Protein AF-U2KFL0-F1 (afdb_monomer_lite)

pLDDT: mean 88.27, std 11.88, range [37.47, 97.31]

Organism: NCBI:txid411473

Foldseek 3Di:
DPLVLVVDDPVVLVVLVVQVVVLQLAEAEEADPCLPSSLVNNQVSQCVVPDDPDPPAAQEEEDALVVLVVLVVVVVVDPDRPPVNVVVVVCLQGHLAYEYTNQQVDADDPVSLVVVVVSNVSSSVVSGGYYYRYHPLVNRHYDYDSSVVSSVVNVVRYDDD

Sequence (161 aa):
MQNSVYNTSRKILDRVCEILDHAENKLCTVETNDTIASSNLLTYCAICKHWKGNRLHCNVYHLNFSSYLDNIQKSWSAKDTPEDLEYAQIWSSTAKVLIISNIDYVQFKDFQAQTLLNLIHNRQASNLTTIIVSPKVNSLIGSGLFFNKLQSVLRGAVMSA

Secondary structure (DSSP, 8-state):
---GGGG--HHHHHHHHHHHHHTTTSEEEEE-S-HHHHHHHHHHHHHHHH----SS---EEEEEHHHHHHHHHHHTTSSS--HHHHHHHHHHHH-SEEEEE-GGG--B-HHHHHHHHHHHHHHHHTT-EEEEEES-GGG--B-SHHHHHHHHHHHHTB---

Structure (mmCIF, N/CA/C/O backbone):
data_AF-U2KFL0-F1
#
_entry.id   AF-U2KFL0-F1
#
loop_
_atom_site.group_PDB
_atom_site.id
_atom_site.type_symbol
_atom_site.label_atom_id
_atom_site.label_alt_id
_atom_site.label_comp_id
_atom_site.label_asym_id
_atom_site.label_entity_id
_atom_site.label_seq_id
_atom_site.pdbx_PDB_ins_code
_atom_site.Cartn_x
_atom_site.Cartn_y
_atom_site.Cartn_z
_atom_site.occupancy
_atom_site.B_iso_or_equiv
_atom_site.auth_seq_id
_atom_site.auth_comp_id
_atom_site.auth_asym_id
_atom_site.auth_atom_id
_atom_site.pdbx_PDB_model_num
ATOM 1 N N . MET A 1 1 ? 25.567 10.613 5.825 1.00 41.88 1 MET A N 1
ATOM 2 C CA . MET A 1 1 ? 24.387 9.816 5.421 1.00 41.88 1 MET A CA 1
ATOM 3 C C . MET A 1 1 ? 24.533 9.458 3.948 1.00 41.88 1 MET A C 1
ATOM 5 O O . MET A 1 1 ? 24.391 10.339 3.113 1.00 41.88 1 MET A O 1
ATOM 9 N N . GLN A 1 2 ? 24.902 8.216 3.620 1.00 47.88 2 GLN A N 1
ATOM 10 C CA . GLN A 1 2 ? 24.864 7.723 2.237 1.00 47.88 2 GLN A CA 1
ATOM 11 C C . GLN A 1 2 ? 23.430 7.281 1.943 1.00 47.88 2 GLN A C 1
ATOM 13 O O . GLN A 1 2 ? 22.906 6.398 2.615 1.00 47.88 2 GLN A O 1
ATOM 18 N N . ASN A 1 3 ? 22.773 7.941 0.995 1.00 52.25 3 ASN A N 1
ATOM 19 C CA . ASN A 1 3 ? 21.398 7.632 0.631 1.00 52.25 3 ASN A CA 1
ATOM 20 C C . ASN A 1 3 ? 21.390 6.359 -0.239 1.00 52.25 3 ASN A C 1
ATOM 22 O O . ASN A 1 3 ? 21.940 6.356 -1.341 1.00 52.25 3 ASN A O 1
ATOM 26 N N . SER A 1 4 ? 20.821 5.268 0.287 1.00 60.09 4 SER A N 1
ATOM 27 C CA . SER A 1 4 ? 20.868 3.915 -0.298 1.00 60.09 4 SER A CA 1
ATOM 28 C C . SER A 1 4 ? 20.269 3.836 -1.705 1.00 60.09 4 SER A C 1
ATOM 30 O O . SER A 1 4 ? 20.695 3.010 -2.513 1.00 60.09 4 SER A O 1
ATOM 32 N N . VAL A 1 5 ? 19.352 4.747 -2.034 1.00 60.19 5 VAL A N 1
ATOM 33 C CA . VAL A 1 5 ? 18.708 4.835 -3.351 1.00 60.19 5 VAL A CA 1
ATOM 34 C C . VAL A 1 5 ? 19.728 5.111 -4.465 1.00 60.19 5 VAL A C 1
ATOM 36 O O . VAL A 1 5 ? 19.648 4.501 -5.526 1.00 60.19 5 VAL A O 1
ATOM 39 N N . TYR A 1 6 ? 20.747 5.944 -4.219 1.00 58.31 6 TYR A N 1
ATOM 40 C CA . TYR A 1 6 ? 21.733 6.329 -5.243 1.00 58.31 6 TYR A CA 1
ATOM 41 C C . TYR A 1 6 ? 22.855 5.302 -5.463 1.00 58.31 6 TYR A C 1
ATOM 43 O O . TYR A 1 6 ? 23.555 5.376 -6.467 1.00 58.31 6 TYR A O 1
ATOM 51 N N . ASN A 1 7 ? 23.002 4.325 -4.562 1.00 67.19 7 ASN A N 1
ATOM 52 C CA . ASN A 1 7 ? 24.007 3.256 -4.654 1.00 67.19 7 ASN A CA 1
ATOM 53 C C . ASN A 1 7 ? 23.384 1.899 -5.029 1.00 67.19 7 ASN A C 1
ATOM 55 O O . ASN A 1 7 ? 23.988 0.845 -4.827 1.00 67.19 7 ASN A O 1
ATOM 59 N N . THR A 1 8 ? 22.151 1.907 -5.537 1.00 73.44 8 THR A N 1
ATOM 60 C CA . THR A 1 8 ? 21.400 0.688 -5.836 1.00 73.44 8 THR A CA 1
ATOM 61 C C . THR A 1 8 ? 21.893 0.034 -7.129 1.00 73.44 8 THR A C 1
ATOM 63 O O . THR A 1 8 ? 22.112 0.694 -8.143 1.00 73.44 8 THR A O 1
ATOM 66 N N . SER A 1 9 ? 22.056 -1.293 -7.113 1.00 79.56 9 SER A N 1
ATOM 67 C CA . SER A 1 9 ? 22.473 -2.042 -8.304 1.00 79.56 9 SER A CA 1
ATOM 68 C C . SER A 1 9 ? 21.412 -1.991 -9.411 1.00 79.56 9 SER A C 1
ATOM 70 O O . SER A 1 9 ? 20.212 -2.045 -9.139 1.00 79.56 9 SER A O 1
ATOM 72 N N . ARG A 1 10 ? 21.853 -1.976 -10.674 1.00 81.25 10 ARG A N 1
ATOM 73 C CA . ARG A 1 10 ? 20.961 -1.963 -11.848 1.00 81.25 10 ARG A CA 1
ATOM 74 C C . ARG A 1 10 ? 19.924 -3.089 -11.825 1.00 81.25 10 ARG A C 1
ATOM 76 O O . ARG A 1 10 ? 18.761 -2.855 -12.104 1.00 81.25 10 ARG A O 1
ATOM 83 N N . LYS A 1 11 ? 20.325 -4.273 -11.358 1.00 82.56 11 LYS A N 1
ATOM 84 C CA . LYS A 1 11 ? 19.454 -5.449 -11.228 1.00 82.56 11 LYS A CA 1
ATOM 85 C C . LYS A 1 11 ? 18.260 -5.219 -10.289 1.00 82.56 11 LYS A C 1
ATOM 87 O O . LYS A 1 11 ? 17.188 -5.766 -10.509 1.00 82.56 11 LYS A O 1
ATOM 92 N N . ILE A 1 12 ? 18.449 -4.425 -9.232 1.00 82.12 12 ILE A N 1
ATOM 93 C CA . ILE A 1 12 ? 17.374 -4.066 -8.296 1.00 82.12 12 ILE A CA 1
ATOM 94 C C . ILE A 1 12 ? 16.462 -3.010 -8.930 1.00 82.12 12 ILE A C 1
ATOM 96 O O . ILE A 1 12 ? 15.248 -3.106 -8.785 1.00 82.12 12 ILE A O 1
ATOM 100 N N . LEU A 1 13 ? 17.027 -2.040 -9.658 1.00 84.75 13 LEU A N 1
ATOM 101 C CA . LEU A 1 13 ? 16.241 -1.037 -10.383 1.00 84.75 13 LEU A CA 1
ATOM 102 C C . LEU A 1 13 ? 15.344 -1.680 -11.445 1.00 84.75 13 LEU A C 1
ATOM 104 O O . LEU A 1 13 ? 14.157 -1.375 -11.486 1.00 84.75 13 LEU A O 1
ATOM 108 N N . ASP A 1 14 ? 15.887 -2.602 -12.242 1.00 85.81 14 ASP A N 1
ATOM 109 C CA . ASP A 1 14 ? 15.131 -3.322 -13.270 1.00 85.81 14 ASP A CA 1
ATOM 110 C C . ASP A 1 14 ? 13.951 -4.082 -12.638 1.00 85.81 14 ASP A C 1
ATOM 112 O O . ASP A 1 14 ? 12.809 -3.924 -13.064 1.00 85.81 14 ASP A O 1
ATOM 116 N N . ARG A 1 15 ? 14.194 -4.785 -11.523 1.00 87.19 15 ARG A N 1
ATOM 117 C CA . ARG A 1 15 ? 13.143 -5.473 -10.758 1.00 87.19 15 ARG A CA 1
ATOM 118 C C . ARG A 1 15 ? 12.074 -4.519 -10.213 1.00 87.19 15 ARG A C 1
ATOM 120 O O . ARG A 1 15 ? 10.895 -4.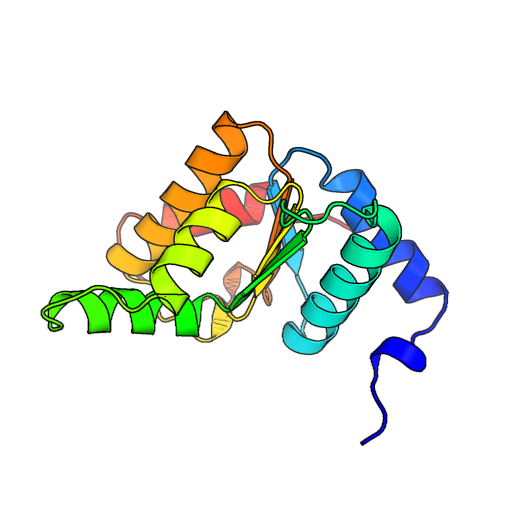854 -10.189 1.00 87.19 15 ARG A O 1
ATOM 127 N N . VAL A 1 16 ? 12.463 -3.340 -9.734 1.00 89.50 16 VAL A N 1
ATOM 128 C CA . VAL A 1 16 ? 11.508 -2.332 -9.244 1.00 89.50 16 VAL A CA 1
ATOM 129 C C . VAL A 1 16 ? 10.654 -1.788 -10.388 1.00 89.50 16 VAL A C 1
ATOM 131 O O . VAL A 1 16 ? 9.449 -1.616 -10.216 1.00 89.50 16 VAL A O 1
ATOM 134 N N . CYS A 1 17 ? 11.240 -1.566 -11.563 1.00 88.38 17 CYS A N 1
ATOM 135 C CA . CYS A 1 17 ? 10.489 -1.193 -12.757 1.00 88.38 17 CYS A CA 1
ATOM 136 C C . CYS A 1 17 ? 9.488 -2.286 -13.155 1.00 88.38 17 CYS A C 1
ATOM 138 O O . CYS A 1 17 ? 8.320 -1.966 -13.361 1.00 88.38 17 CYS A O 1
ATOM 140 N N . GLU A 1 18 ? 9.899 -3.559 -13.150 1.00 90.88 18 GLU A N 1
ATOM 141 C CA . GLU A 1 18 ? 9.008 -4.703 -13.393 1.00 90.88 18 GLU A CA 1
ATOM 142 C C . GLU A 1 18 ? 7.837 -4.744 -12.403 1.00 90.88 18 GLU A C 1
ATOM 144 O O . GLU A 1 18 ? 6.697 -4.949 -12.814 1.00 90.88 18 GLU A O 1
ATOM 149 N N . ILE A 1 19 ? 8.084 -4.485 -11.111 1.00 91.75 19 ILE A N 1
ATOM 150 C CA . ILE A 1 19 ? 7.020 -4.369 -10.099 1.00 91.75 19 ILE A CA 1
ATOM 151 C C . ILE A 1 19 ? 6.038 -3.257 -10.474 1.00 91.75 19 ILE A C 1
ATOM 153 O O . ILE A 1 19 ? 4.826 -3.455 -10.390 1.00 91.75 19 ILE A O 1
ATOM 157 N N . LEU A 1 20 ? 6.542 -2.085 -10.867 1.00 91.62 20 LEU A N 1
ATOM 158 C CA . LEU A 1 20 ? 5.708 -0.934 -11.217 1.00 91.62 20 LEU A CA 1
ATOM 159 C C . LEU A 1 20 ? 4.873 -1.184 -12.476 1.00 91.62 20 LEU A C 1
ATOM 161 O O . LEU A 1 20 ? 3.717 -0.772 -12.517 1.00 91.62 20 LEU A O 1
ATOM 165 N N . ASP A 1 21 ? 5.442 -1.843 -13.488 1.00 91.31 21 ASP A N 1
ATOM 166 C CA . ASP A 1 21 ? 4.716 -2.287 -14.684 1.00 91.31 21 ASP A CA 1
ATOM 167 C C . ASP A 1 21 ? 3.660 -3.337 -14.336 1.00 91.31 21 ASP A C 1
ATOM 169 O O . ASP A 1 21 ? 2.500 -3.220 -14.726 1.00 91.31 21 ASP A O 1
ATOM 173 N N . HIS A 1 22 ? 4.028 -4.337 -13.534 1.00 91.31 22 HIS A N 1
ATOM 174 C CA . HIS A 1 22 ? 3.101 -5.377 -13.116 1.00 91.31 22 HIS A CA 1
ATOM 175 C C . HIS A 1 22 ? 1.932 -4.803 -12.312 1.00 91.31 22 HIS A C 1
ATOM 177 O O . HIS A 1 22 ? 0.799 -5.242 -12.494 1.00 91.31 22 HIS A O 1
ATOM 183 N N . ALA A 1 23 ? 2.188 -3.845 -11.421 1.00 92.75 23 ALA A N 1
ATOM 184 C CA . ALA A 1 23 ? 1.193 -3.263 -10.529 1.00 92.75 23 ALA A CA 1
ATOM 185 C C . ALA A 1 23 ? 0.237 -2.268 -11.210 1.00 92.75 23 ALA A C 1
ATOM 187 O O . ALA A 1 23 ? -0.673 -1.777 -10.542 1.00 92.75 23 ALA A O 1
ATOM 188 N N . GLU A 1 24 ? 0.413 -1.948 -12.497 1.00 92.81 24 GLU A N 1
ATOM 189 C CA . GLU A 1 24 ? -0.383 -0.913 -13.158 1.00 92.81 24 GLU A CA 1
ATOM 190 C C . GLU A 1 24 ? -1.899 -1.162 -13.021 1.00 92.81 24 GLU A C 1
ATOM 192 O O . GLU A 1 24 ? -2.420 -2.218 -13.380 1.00 92.81 24 GLU A O 1
ATOM 197 N N . ASN A 1 25 ? -2.597 -0.164 -12.466 1.00 93.12 25 ASN A N 1
ATOM 198 C CA . ASN A 1 25 ? -4.039 -0.120 -12.215 1.00 93.12 25 ASN A CA 1
ATOM 199 C C . ASN A 1 25 ? -4.593 -1.251 -11.328 1.00 93.12 25 ASN A C 1
ATOM 201 O O . ASN A 1 25 ? -5.799 -1.490 -11.307 1.00 93.12 25 ASN A O 1
ATOM 205 N N . LYS A 1 26 ? -3.741 -1.949 -10.570 1.00 95.06 26 LYS A N 1
ATOM 206 C CA . LYS A 1 26 ? -4.168 -3.048 -9.696 1.00 95.06 26 LYS A CA 1
ATOM 207 C C . LYS A 1 26 ? -3.479 -3.018 -8.333 1.00 95.06 26 LYS A C 1
ATOM 209 O O . LYS A 1 26 ? -2.620 -2.181 -8.053 1.00 95.06 26 LYS A O 1
ATOM 214 N N . LEU A 1 27 ? -3.900 -3.934 -7.463 1.00 96.31 27 LEU A N 1
ATOM 215 C CA . LEU A 1 27 ? -3.240 -4.191 -6.187 1.00 96.31 27 LEU A CA 1
ATOM 216 C C . LEU A 1 27 ? -2.029 -5.104 -6.410 1.00 96.31 27 LEU A C 1
ATOM 218 O O . LEU A 1 27 ? -2.149 -6.137 -7.066 1.00 96.31 27 LEU A O 1
ATOM 222 N N . CYS A 1 28 ? -0.895 -4.749 -5.817 1.00 96.31 28 CYS A N 1
ATOM 223 C CA . CYS A 1 28 ? 0.314 -5.560 -5.782 1.00 96.31 28 CYS A CA 1
ATOM 224 C C . CYS A 1 28 ? 0.902 -5.542 -4.366 1.00 96.31 28 CYS A C 1
ATOM 226 O O . CYS A 1 28 ? 0.986 -4.484 -3.744 1.00 96.31 28 CYS A O 1
ATOM 228 N N . THR A 1 29 ? 1.315 -6.698 -3.857 1.00 96.19 29 THR A N 1
ATOM 229 C CA . THR A 1 29 ? 2.007 -6.829 -2.571 1.00 96.19 29 THR A CA 1
ATOM 230 C C . THR A 1 29 ? 3.449 -7.257 -2.819 1.00 96.19 29 THR A C 1
ATOM 232 O O . THR A 1 29 ? 3.708 -8.277 -3.459 1.00 96.19 29 THR A O 1
ATOM 235 N N . VAL A 1 30 ? 4.389 -6.467 -2.309 1.00 94.44 30 VAL A N 1
ATOM 236 C CA . VAL A 1 30 ? 5.830 -6.693 -2.406 1.00 94.44 30 VAL A CA 1
ATOM 237 C C . VAL A 1 30 ? 6.328 -7.141 -1.040 1.00 94.44 30 VAL A C 1
ATOM 239 O O . VAL A 1 30 ? 6.374 -6.348 -0.098 1.00 94.44 30 VAL A O 1
ATOM 242 N N . GLU A 1 31 ? 6.704 -8.415 -0.945 1.00 93.94 31 GLU A N 1
ATOM 243 C CA . GLU A 1 31 ? 7.314 -8.974 0.260 1.00 93.94 31 GLU A CA 1
ATOM 244 C C . GLU A 1 31 ? 8.828 -8.718 0.268 1.00 93.94 31 GLU A C 1
ATOM 246 O O . GLU A 1 31 ? 9.544 -9.052 -0.679 1.00 93.94 31 GLU A O 1
ATOM 251 N N . THR A 1 32 ? 9.334 -8.127 1.346 1.00 91.00 32 THR A N 1
ATOM 252 C CA . THR A 1 32 ? 10.750 -7.779 1.512 1.00 91.00 32 THR A CA 1
ATOM 253 C C . THR A 1 32 ? 11.127 -7.730 2.989 1.00 91.00 32 THR A C 1
ATOM 255 O O . THR A 1 32 ? 10.308 -7.393 3.837 1.00 91.00 32 THR A O 1
ATOM 258 N N . ASN A 1 33 ? 12.380 -8.050 3.313 1.00 87.38 33 ASN A N 1
ATOM 259 C CA . ASN A 1 33 ? 12.865 -7.951 4.693 1.00 87.38 33 ASN A CA 1
ATOM 260 C C . ASN A 1 33 ? 13.105 -6.494 5.113 1.00 87.38 33 ASN A C 1
ATOM 262 O O . ASN A 1 33 ? 12.928 -6.161 6.279 1.00 87.38 33 ASN A O 1
ATOM 266 N N . ASP A 1 34 ? 13.507 -5.638 4.168 1.00 89.38 34 ASP A N 1
ATOM 267 C CA . ASP A 1 34 ? 13.728 -4.209 4.400 1.00 89.38 34 ASP A CA 1
ATOM 268 C C . ASP A 1 34 ? 12.619 -3.410 3.710 1.00 89.38 34 ASP A C 1
ATOM 270 O O . ASP A 1 34 ? 12.730 -2.995 2.547 1.00 89.38 34 ASP A O 1
ATOM 274 N N . THR A 1 35 ? 11.500 -3.261 4.421 1.00 90.12 35 THR A N 1
ATOM 275 C CA . THR A 1 35 ? 10.296 -2.585 3.924 1.00 90.12 35 THR A CA 1
ATOM 276 C C . THR A 1 35 ? 10.543 -1.110 3.647 1.00 90.12 35 THR A C 1
ATOM 278 O O . THR A 1 35 ? 10.046 -0.601 2.646 1.00 90.12 35 THR A O 1
ATOM 281 N N . ILE A 1 36 ? 11.357 -0.446 4.471 1.00 89.50 36 ILE A N 1
ATOM 282 C CA . ILE A 1 36 ? 11.631 0.991 4.383 1.00 89.50 36 ILE A CA 1
ATOM 283 C C . ILE A 1 36 ? 12.496 1.300 3.160 1.00 89.50 36 ILE A C 1
ATOM 285 O O . ILE A 1 36 ? 12.148 2.165 2.353 1.00 89.50 36 ILE A O 1
ATOM 289 N N . ALA A 1 37 ? 13.619 0.594 2.979 1.00 88.62 37 ALA A N 1
ATOM 290 C CA . ALA A 1 37 ? 14.473 0.831 1.816 1.00 88.62 37 ALA A CA 1
ATOM 291 C C . ALA A 1 37 ? 13.736 0.502 0.512 1.00 88.62 37 ALA A C 1
ATOM 293 O O . ALA A 1 37 ? 13.810 1.263 -0.456 1.00 88.62 37 ALA A O 1
ATOM 294 N N . SER A 1 38 ? 12.970 -0.593 0.506 1.00 90.31 38 SER A N 1
ATOM 295 C CA . SER A 1 38 ? 12.201 -1.015 -0.665 1.00 90.31 38 SER A CA 1
ATOM 296 C C . SER A 1 38 ? 11.082 -0.029 -1.004 1.00 90.31 38 SER A C 1
ATOM 298 O O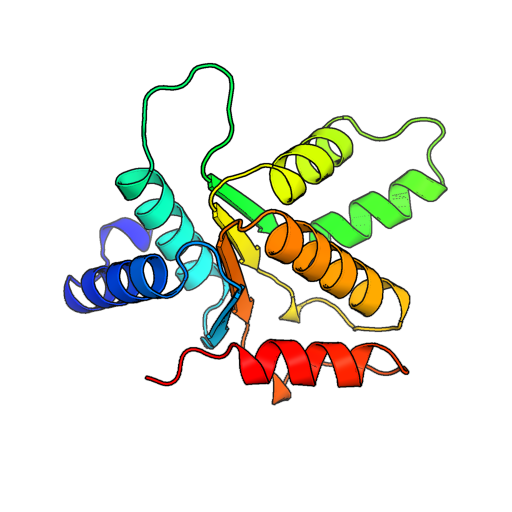 . SER A 1 38 ? 10.914 0.304 -2.176 1.00 90.31 38 SER A O 1
ATOM 300 N N . SER A 1 39 ? 10.341 0.485 -0.012 1.00 92.06 39 SER A N 1
ATOM 301 C CA . SER A 1 39 ? 9.286 1.478 -0.251 1.00 92.06 39 SER A CA 1
ATOM 302 C C . SER A 1 39 ? 9.850 2.796 -0.764 1.00 92.06 39 SER A C 1
ATOM 304 O O . SER A 1 39 ? 9.281 3.385 -1.682 1.00 92.06 39 SER A O 1
ATOM 306 N N . ASN A 1 40 ? 10.989 3.240 -0.227 1.00 90.69 40 ASN A N 1
ATOM 307 C CA . ASN A 1 40 ? 11.653 4.462 -0.679 1.00 90.69 40 ASN A CA 1
ATOM 308 C C . ASN A 1 40 ? 12.136 4.331 -2.127 1.00 90.69 40 ASN A C 1
ATOM 310 O O . ASN A 1 40 ? 11.932 5.241 -2.930 1.00 90.69 40 ASN A O 1
ATOM 314 N N . LEU A 1 41 ? 12.723 3.184 -2.478 1.00 90.50 41 LEU A N 1
ATOM 315 C CA . LEU A 1 41 ? 13.178 2.917 -3.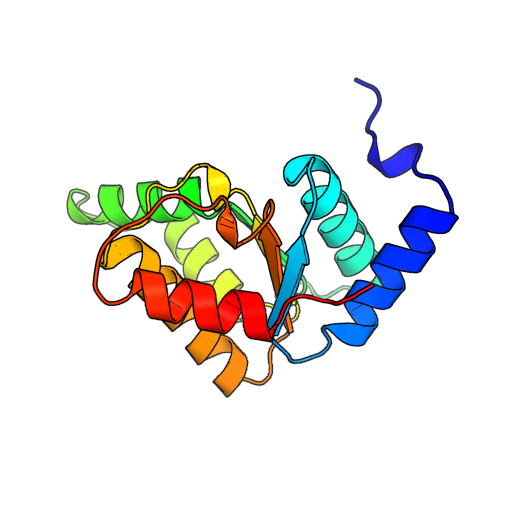838 1.00 90.50 41 LEU A CA 1
ATOM 316 C C . LEU A 1 41 ? 12.008 2.811 -4.826 1.00 90.50 41 LEU A C 1
ATOM 318 O O . LEU A 1 41 ? 12.046 3.439 -5.881 1.00 90.50 41 LEU A O 1
ATOM 322 N N . LEU A 1 42 ? 10.946 2.080 -4.468 1.00 91.69 42 LEU A N 1
ATOM 323 C CA . LEU A 1 42 ? 9.711 2.004 -5.258 1.00 91.69 42 LEU A CA 1
ATOM 324 C C . LEU A 1 42 ? 9.113 3.390 -5.488 1.00 91.69 42 LEU A C 1
ATOM 326 O O . LEU A 1 42 ? 8.730 3.713 -6.608 1.00 91.69 42 LEU A O 1
ATOM 330 N N . THR A 1 43 ? 9.074 4.219 -4.445 1.00 92.38 43 THR A N 1
ATOM 331 C CA . THR A 1 43 ? 8.552 5.587 -4.524 1.00 92.38 43 THR A CA 1
ATOM 332 C C . THR A 1 43 ? 9.393 6.430 -5.463 1.00 92.38 43 THR A C 1
ATOM 334 O O . THR A 1 43 ? 8.849 7.089 -6.345 1.00 92.38 43 THR A O 1
ATOM 337 N N . TYR A 1 44 ? 10.716 6.356 -5.338 1.00 90.06 44 TYR A N 1
ATOM 338 C CA . TYR A 1 44 ? 11.627 7.070 -6.220 1.00 90.06 44 TYR A CA 1
ATOM 339 C C . TYR A 1 44 ? 11.444 6.660 -7.689 1.00 90.06 44 TYR A C 1
ATOM 341 O O . TYR A 1 44 ? 11.215 7.513 -8.544 1.00 90.06 44 TYR A O 1
ATOM 349 N N . CYS A 1 45 ? 11.453 5.358 -7.987 1.00 89.88 45 CYS A N 1
ATOM 350 C CA . CYS A 1 45 ? 11.254 4.853 -9.345 1.00 89.88 45 CYS A CA 1
ATOM 351 C C . CYS A 1 45 ? 9.860 5.192 -9.899 1.00 89.88 45 CYS A C 1
ATOM 353 O O . CYS A 1 45 ? 9.739 5.567 -11.066 1.00 89.88 45 CYS A O 1
ATOM 355 N N . ALA A 1 46 ? 8.815 5.124 -9.069 1.00 89.50 46 ALA A N 1
ATOM 356 C CA . ALA A 1 46 ? 7.461 5.514 -9.451 1.00 89.50 46 ALA A CA 1
ATOM 357 C C . ALA A 1 46 ? 7.387 7.003 -9.799 1.00 89.50 46 ALA A C 1
ATOM 359 O O . ALA A 1 46 ? 6.783 7.360 -10.812 1.00 89.50 46 ALA A O 1
ATOM 360 N N . ILE A 1 47 ? 8.033 7.865 -9.004 1.00 89.44 47 ILE A N 1
ATOM 361 C CA . ILE A 1 47 ? 8.153 9.294 -9.300 1.00 89.44 47 ILE A CA 1
ATOM 362 C C . ILE A 1 47 ? 8.856 9.468 -10.642 1.00 89.44 47 ILE A C 1
ATOM 364 O O . ILE A 1 47 ? 8.285 10.100 -11.519 1.00 89.44 47 ILE A O 1
ATOM 368 N N . CYS A 1 48 ? 10.027 8.864 -10.857 1.00 87.19 48 CYS A N 1
ATOM 369 C CA . CYS A 1 48 ? 10.757 8.988 -12.123 1.00 87.19 48 CYS A CA 1
ATOM 370 C C . CYS A 1 48 ? 9.927 8.546 -13.341 1.00 87.19 48 CYS A C 1
ATOM 372 O O . CYS A 1 48 ? 9.984 9.189 -14.386 1.00 87.19 48 CYS A O 1
ATOM 374 N N . LYS A 1 49 ? 9.129 7.481 -13.208 1.00 84.69 49 LYS A N 1
ATOM 375 C CA . LYS A 1 49 ? 8.300 6.931 -14.291 1.00 84.69 49 LYS A CA 1
ATOM 376 C C . LYS A 1 49 ? 7.033 7.745 -14.568 1.00 84.69 49 LYS A C 1
ATOM 378 O O . LYS A 1 49 ? 6.596 7.850 -15.713 1.00 84.69 49 LYS A O 1
ATOM 383 N N . HIS A 1 50 ? 6.426 8.311 -13.528 1.00 80.44 50 HIS A N 1
ATOM 384 C CA . HIS A 1 50 ? 5.159 9.045 -13.612 1.00 80.44 50 HIS A CA 1
ATOM 385 C C . HIS A 1 50 ? 5.315 10.561 -13.455 1.00 80.44 50 HIS A C 1
ATOM 387 O O . HIS A 1 50 ? 4.312 11.279 -13.367 1.00 80.44 50 HIS A O 1
ATOM 393 N N . TRP A 1 51 ? 6.552 11.061 -13.458 1.00 67.94 51 TRP A N 1
ATOM 394 C CA . TRP A 1 51 ? 6.846 12.484 -13.457 1.00 67.94 51 TRP A CA 1
ATOM 395 C C . TRP A 1 51 ? 6.327 13.109 -14.750 1.00 67.94 51 TRP A C 1
ATOM 397 O O . TRP A 1 51 ? 6.934 13.038 -15.816 1.00 67.94 51 TRP A O 1
ATOM 407 N N . LYS A 1 52 ? 5.173 13.752 -14.641 1.00 65.06 52 LYS A N 1
ATOM 408 C CA . LYS A 1 52 ? 4.713 14.769 -15.576 1.00 65.06 52 LYS A CA 1
ATOM 409 C C . LYS A 1 52 ? 4.586 16.030 -14.749 1.00 65.06 52 LYS A C 1
ATOM 411 O O . LYS A 1 52 ? 3.946 15.979 -13.702 1.00 65.06 52 LYS A O 1
ATOM 416 N N . GLY A 1 53 ? 5.221 17.119 -15.183 1.00 53.44 53 GLY A N 1
ATOM 417 C CA . GLY A 1 53 ? 5.157 18.404 -14.492 1.00 53.44 53 GLY A CA 1
ATOM 418 C C . GLY A 1 53 ? 3.705 18.851 -14.375 1.00 53.44 53 GLY A C 1
ATOM 419 O O . GLY A 1 53 ? 3.154 19.415 -15.313 1.00 53.44 53 GLY A O 1
ATOM 420 N N . ASN A 1 54 ? 3.072 18.540 -13.249 1.00 54.44 54 ASN A N 1
ATOM 421 C CA . ASN A 1 54 ? 1.684 18.864 -12.995 1.00 54.44 54 ASN A CA 1
ATOM 422 C C . ASN A 1 54 ? 1.628 19.595 -11.661 1.00 54.44 54 ASN A C 1
ATOM 424 O O . ASN A 1 54 ? 1.996 19.055 -10.623 1.00 54.44 54 ASN A O 1
ATOM 428 N N . ARG A 1 55 ? 1.230 20.864 -11.714 1.00 53.25 55 ARG A N 1
ATOM 429 C CA . ARG A 1 55 ? 1.348 21.813 -10.600 1.00 53.25 55 ARG A CA 1
ATOM 430 C C . ARG A 1 55 ? 0.349 21.536 -9.464 1.00 53.25 55 ARG A C 1
ATOM 432 O O . ARG A 1 55 ? 0.457 22.172 -8.426 1.00 53.25 55 ARG A O 1
ATOM 439 N N . LEU A 1 56 ? -0.623 20.637 -9.680 1.00 55.69 56 LEU A N 1
ATOM 440 C CA . LEU A 1 56 ? -1.809 20.475 -8.824 1.00 55.69 56 LEU A CA 1
ATOM 441 C C . LEU A 1 56 ? -2.187 19.022 -8.474 1.00 55.69 56 LEU A C 1
ATOM 443 O O . LEU A 1 56 ? -3.042 18.824 -7.618 1.00 55.69 56 LEU A O 1
ATOM 447 N N . HIS A 1 57 ? -1.584 18.001 -9.097 1.00 68.44 57 HIS A N 1
ATOM 448 C CA . HIS A 1 57 ? -2.003 16.605 -8.901 1.00 68.44 57 HIS A CA 1
ATOM 449 C C . HIS A 1 57 ? -0.859 15.730 -8.381 1.00 68.44 57 HIS A C 1
ATOM 451 O O . HIS A 1 57 ? 0.166 15.565 -9.044 1.00 68.44 57 HIS A O 1
ATOM 457 N N . CYS A 1 58 ? -1.055 15.141 -7.198 1.00 78.50 58 CYS A N 1
ATOM 458 C CA . CYS A 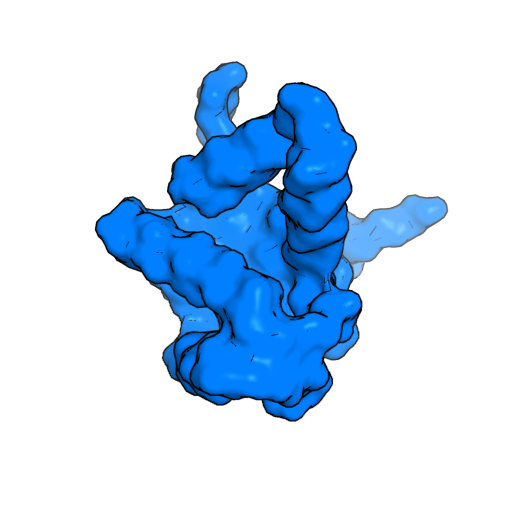1 58 ? -0.162 14.130 -6.643 1.00 78.50 58 CYS A CA 1
ATOM 459 C C . CYS A 1 58 ? -0.309 12.829 -7.450 1.00 78.50 58 CYS A C 1
ATOM 461 O O . CYS A 1 58 ? -1.297 12.113 -7.310 1.00 78.50 58 CYS A O 1
ATOM 463 N N . ASN A 1 59 ? 0.648 12.526 -8.331 1.00 88.44 59 ASN A N 1
ATOM 464 C CA . ASN A 1 59 ? 0.615 11.292 -9.130 1.00 88.44 59 ASN A CA 1
ATOM 465 C C . ASN A 1 59 ? 1.092 10.069 -8.340 1.00 88.44 59 ASN A C 1
ATOM 467 O O . ASN A 1 59 ? 0.595 8.967 -8.561 1.00 88.44 59 ASN A O 1
ATOM 471 N N . VAL A 1 60 ? 2.070 10.262 -7.456 1.00 92.00 60 VAL A N 1
ATOM 472 C CA . VAL A 1 60 ? 2.684 9.203 -6.655 1.00 92.00 60 VAL A CA 1
ATOM 473 C C . VAL A 1 60 ? 2.647 9.639 -5.205 1.00 92.00 60 VAL A C 1
ATOM 475 O O . VAL A 1 60 ? 3.184 10.695 -4.875 1.00 92.00 60 VAL A O 1
ATOM 478 N N . TYR A 1 61 ? 2.036 8.824 -4.355 1.00 94.62 61 TYR A N 1
ATOM 479 C CA . TYR A 1 61 ? 1.959 9.082 -2.926 1.00 94.62 61 TYR A CA 1
ATOM 480 C C . TYR A 1 61 ? 2.492 7.889 -2.140 1.00 94.62 61 TYR A C 1
ATOM 482 O O . TYR A 1 61 ? 2.131 6.741 -2.408 1.00 94.62 61 TYR A O 1
ATOM 490 N N . HIS A 1 62 ? 3.356 8.170 -1.169 1.00 96.12 62 HIS A N 1
ATOM 491 C CA . HIS A 1 62 ? 3.871 7.189 -0.223 1.00 96.12 62 HIS A CA 1
ATOM 492 C C . HIS A 1 62 ? 3.192 7.405 1.128 1.00 96.12 62 HIS A C 1
ATOM 494 O O . HIS A 1 62 ? 3.345 8.452 1.753 1.00 96.12 62 HIS A O 1
ATOM 500 N N . LEU A 1 63 ? 2.418 6.411 1.552 1.00 96.31 63 LEU A N 1
ATOM 501 C CA . LEU A 1 63 ? 1.666 6.411 2.795 1.00 96.31 63 LEU A CA 1
ATOM 502 C C . LEU A 1 63 ? 2.364 5.520 3.825 1.00 96.31 63 LEU A C 1
ATOM 504 O O . LEU A 1 63 ? 2.437 4.299 3.667 1.00 96.31 63 LEU A O 1
ATOM 508 N N . ASN A 1 64 ? 2.808 6.127 4.924 1.00 96.00 64 ASN A N 1
ATOM 509 C CA . ASN A 1 64 ? 3.183 5.391 6.125 1.00 96.00 64 ASN A CA 1
ATOM 510 C C . ASN A 1 64 ? 1.908 5.004 6.889 1.00 96.00 64 ASN A C 1
ATOM 512 O O . ASN A 1 64 ? 1.245 5.860 7.481 1.00 96.00 64 ASN A O 1
ATOM 516 N N . PHE A 1 65 ? 1.555 3.719 6.861 1.00 96.81 65 PHE A N 1
ATOM 517 C CA . PHE A 1 65 ? 0.259 3.269 7.357 1.00 96.81 65 PHE A CA 1
ATOM 518 C C . PHE A 1 65 ? 0.120 3.358 8.880 1.00 96.81 65 PHE A C 1
ATOM 520 O O . PHE A 1 65 ? -0.943 3.743 9.364 1.00 96.81 65 PHE A O 1
ATOM 527 N N . SER A 1 66 ? 1.176 3.055 9.641 1.00 95.00 66 SER A N 1
ATOM 528 C CA . SER A 1 66 ? 1.125 3.146 11.105 1.00 95.00 66 SER A CA 1
ATOM 529 C C . SER A 1 66 ? 0.898 4.590 11.556 1.00 95.00 66 SER A C 1
ATOM 531 O O . SER A 1 66 ? -0.014 4.859 12.332 1.00 95.00 66 SER A O 1
ATOM 533 N N . SER A 1 67 ? 1.648 5.540 10.986 1.00 94.25 67 SER A N 1
ATOM 534 C CA . SER A 1 67 ? 1.476 6.965 11.296 1.00 94.25 67 SER A CA 1
ATOM 535 C C . SER A 1 67 ? 0.116 7.503 10.846 1.00 94.25 67 SER A C 1
ATOM 537 O O . SER A 1 67 ? -0.480 8.335 11.526 1.00 94.25 67 SER A O 1
ATOM 539 N N . TYR A 1 68 ? -0.400 7.018 9.716 1.00 95.50 68 TYR A N 1
ATOM 540 C CA . TYR A 1 68 ? -1.725 7.386 9.227 1.00 95.50 68 TYR A CA 1
ATOM 541 C C . TYR A 1 68 ? -2.844 6.947 10.181 1.00 95.50 68 TYR A C 1
ATOM 543 O O . TYR A 1 68 ? -3.726 7.745 10.496 1.00 95.50 68 TYR A O 1
ATOM 551 N N . LEU A 1 69 ? -2.785 5.713 10.689 1.00 94.75 69 LEU A N 1
ATOM 552 C CA . LEU A 1 69 ? -3.743 5.212 11.676 1.00 94.75 69 LEU A CA 1
ATOM 553 C C . LEU A 1 69 ? -3.708 6.021 12.973 1.00 94.75 69 LEU A C 1
ATOM 555 O O . LEU A 1 69 ? -4.766 6.393 13.481 1.00 94.75 69 LEU A O 1
ATOM 559 N N . ASP A 1 70 ? -2.511 6.331 13.475 1.00 92.25 70 ASP A N 1
ATOM 560 C CA . ASP A 1 70 ? -2.346 7.154 14.675 1.00 92.25 70 ASP A CA 1
ATOM 561 C C . ASP A 1 70 ? -2.975 8.540 14.486 1.00 92.25 70 ASP A C 1
ATOM 563 O O . ASP A 1 70 ? -3.645 9.051 15.385 1.00 92.25 70 ASP A O 1
ATOM 567 N N . ASN A 1 71 ? -2.800 9.147 13.309 1.00 91.94 71 ASN A N 1
ATOM 568 C CA . ASN A 1 71 ? -3.386 10.447 12.992 1.00 91.94 71 ASN A CA 1
ATOM 569 C C . ASN A 1 71 ? -4.918 10.390 12.918 1.00 91.94 71 ASN A C 1
ATOM 571 O O . ASN A 1 71 ? -5.570 11.296 13.435 1.00 91.94 71 ASN A O 1
ATOM 575 N N . ILE A 1 72 ? -5.500 9.322 12.353 1.00 92.31 72 ILE A N 1
ATOM 576 C CA . ILE A 1 72 ? -6.960 9.114 12.369 1.00 92.31 72 ILE A CA 1
ATOM 577 C C . ILE A 1 72 ? -7.474 8.993 13.805 1.00 92.31 72 ILE A C 1
ATOM 579 O O . ILE A 1 72 ? -8.462 9.617 14.170 1.00 92.31 72 ILE A O 1
ATOM 583 N N . GLN A 1 73 ? -6.819 8.190 14.641 1.00 9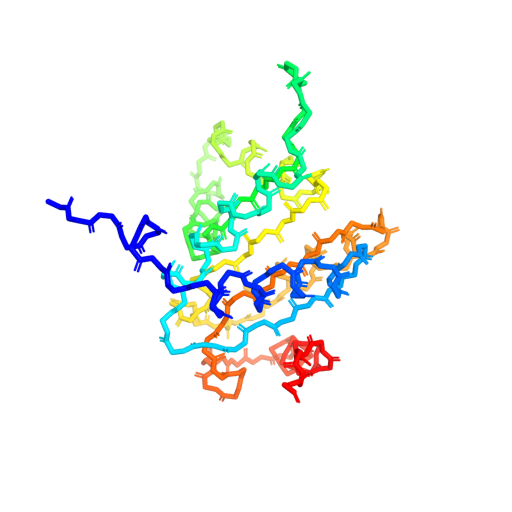1.25 73 GLN A N 1
ATOM 584 C CA . GLN A 1 73 ? -7.281 7.992 16.015 1.00 91.25 73 GLN A CA 1
ATOM 585 C C . GLN A 1 73 ? -7.174 9.276 16.841 1.00 91.25 73 GLN A C 1
ATOM 587 O O . GLN A 1 73 ? -8.071 9.587 17.624 1.00 91.25 73 GLN A O 1
ATOM 592 N N . LYS A 1 74 ? -6.106 10.057 16.637 1.00 89.81 74 LYS A N 1
ATOM 593 C CA . LYS A 1 74 ? -5.948 11.372 17.267 1.00 89.81 74 LYS A CA 1
ATOM 594 C C . LYS A 1 74 ? -7.026 12.356 16.820 1.00 89.81 74 LYS A C 1
ATOM 596 O O . LYS A 1 74 ? -7.493 13.132 17.653 1.00 89.81 74 LYS A O 1
ATOM 601 N N . SER A 1 75 ? -7.455 12.314 15.555 1.00 90.50 75 SER A N 1
ATOM 602 C CA . SER A 1 75 ? -8.493 13.227 15.066 1.00 90.50 75 SER A CA 1
ATOM 603 C C . SER A 1 75 ? -9.861 12.979 15.706 1.00 90.50 75 SER A C 1
ATOM 605 O O . SER A 1 75 ? -10.634 13.919 15.830 1.00 90.50 75 SER A O 1
ATOM 607 N N . TRP A 1 76 ? -10.145 11.778 16.227 1.00 89.62 76 TRP A N 1
ATOM 608 C CA . TRP A 1 76 ? -11.394 11.504 16.962 1.00 89.62 76 TRP A CA 1
ATOM 609 C C . TRP A 1 76 ? -11.525 12.276 18.275 1.00 89.62 76 TRP A C 1
ATOM 611 O O . TRP A 1 76 ? -12.632 12.475 18.766 1.00 89.62 76 TRP A O 1
ATOM 621 N N . SER A 1 77 ? -10.395 12.665 18.867 1.00 86.25 77 SER A N 1
ATOM 622 C CA . SER A 1 77 ? -10.355 13.457 20.101 1.00 86.25 77 SER A CA 1
ATOM 623 C C . SER A 1 77 ? -10.068 14.938 19.840 1.00 86.25 77 SER A C 1
ATOM 625 O O . SER A 1 77 ? -10.128 15.743 20.769 1.00 86.25 77 SER A O 1
ATOM 627 N N . ALA A 1 78 ? -9.737 15.304 18.599 1.00 83.25 78 ALA A N 1
ATOM 628 C CA . ALA A 1 78 ? -9.482 16.678 18.201 1.00 83.25 78 ALA A CA 1
ATOM 629 C C . ALA A 1 78 ? -10.784 17.358 17.757 1.00 83.25 78 ALA A C 1
ATOM 631 O O . ALA A 1 78 ? -11.692 16.720 17.230 1.00 83.25 78 ALA A O 1
ATOM 632 N N . LYS A 1 79 ? -10.875 18.673 17.976 1.00 78.38 79 LYS A N 1
ATOM 633 C CA . LYS A 1 79 ? -12.029 19.471 17.540 1.00 78.38 79 LYS A CA 1
ATOM 634 C C . LYS A 1 79 ? -12.054 19.661 16.018 1.00 78.38 79 LYS A C 1
ATOM 636 O O . LYS A 1 79 ? -13.134 19.728 15.445 1.00 78.38 79 LYS A O 1
ATOM 641 N N . ASP A 1 80 ? -10.871 19.692 15.405 1.00 79.12 80 ASP A N 1
ATOM 642 C CA . ASP A 1 80 ? -10.653 19.864 13.972 1.00 79.12 80 ASP A CA 1
ATOM 643 C C . ASP A 1 80 ? -9.713 18.766 13.449 1.00 79.12 80 ASP A C 1
ATOM 645 O O . ASP A 1 80 ? -8.819 18.295 14.163 1.00 79.12 80 ASP A O 1
ATOM 649 N N . THR A 1 81 ? -9.910 18.357 12.195 1.00 79.44 81 THR A N 1
ATOM 650 C CA . THR A 1 81 ? -9.040 17.385 11.523 1.00 79.44 81 THR A CA 1
ATOM 651 C C . THR A 1 81 ? -7.719 18.063 11.150 1.00 79.44 81 THR A C 1
ATOM 653 O O . THR A 1 81 ? -7.747 19.132 10.545 1.00 79.44 81 THR A O 1
ATOM 656 N N . PRO A 1 82 ? -6.550 17.479 11.475 1.00 84.25 82 PRO A N 1
ATOM 657 C CA . PRO A 1 82 ? -5.275 18.030 11.027 1.00 84.25 82 PRO A CA 1
ATOM 658 C C . PRO A 1 82 ? -5.200 18.079 9.496 1.00 84.25 82 PRO A C 1
ATOM 660 O O . PRO A 1 82 ? -5.500 17.081 8.842 1.00 84.25 82 PRO A O 1
ATOM 663 N N . GLU A 1 83 ? -4.737 19.195 8.931 1.00 86.38 83 GLU A N 1
ATOM 664 C CA . GLU A 1 83 ? -4.617 19.393 7.474 1.00 86.38 83 GLU A CA 1
ATOM 665 C C . GLU A 1 83 ? -3.785 18.277 6.805 1.00 86.38 83 GLU A C 1
ATOM 667 O O . GLU A 1 83 ? -4.150 17.743 5.758 1.00 86.38 83 GLU A O 1
ATOM 672 N N . ASP A 1 84 ? -2.720 17.818 7.472 1.00 87.31 84 ASP A N 1
ATOM 673 C CA . ASP A 1 84 ? -1.899 16.689 7.019 1.00 87.31 84 ASP A CA 1
ATOM 674 C C . ASP A 1 84 ? -2.707 15.394 6.834 1.00 87.31 84 ASP A C 1
ATOM 676 O O . ASP A 1 84 ? -2.447 14.611 5.916 1.00 87.31 84 ASP A O 1
ATOM 680 N N . LEU A 1 85 ? -3.694 15.148 7.705 1.00 90.62 85 LEU A N 1
ATOM 681 C CA . LEU A 1 85 ? -4.563 13.979 7.606 1.00 90.62 85 LEU A CA 1
ATOM 682 C C . LEU A 1 85 ? -5.546 14.126 6.440 1.00 90.62 85 LEU A C 1
ATOM 684 O O . LEU A 1 85 ? -5.799 13.140 5.745 1.00 90.62 85 LEU A O 1
ATOM 688 N N . GLU A 1 86 ? -6.059 15.332 6.195 1.00 90.12 86 GLU A N 1
ATOM 689 C CA . GLU A 1 86 ? -6.924 15.608 5.045 1.00 90.12 86 GLU A CA 1
ATOM 690 C C . GLU A 1 86 ? -6.178 15.372 3.728 1.00 90.12 86 GLU A C 1
ATOM 692 O O . GLU A 1 86 ? -6.653 14.614 2.876 1.00 90.12 86 GLU A O 1
ATOM 697 N N . TYR A 1 87 ? -4.963 15.910 3.577 1.00 91.25 87 TYR A N 1
ATOM 698 C CA . TYR A 1 87 ? -4.148 15.639 2.391 1.00 91.25 87 TYR A CA 1
ATOM 699 C C . TYR A 1 87 ? -3.803 14.159 2.255 1.00 91.25 87 TYR A C 1
ATOM 701 O O . TYR A 1 87 ? -3.887 13.616 1.153 1.00 91.25 87 TYR A O 1
ATOM 709 N N . ALA A 1 88 ? -3.477 13.471 3.354 1.00 93.00 88 ALA A N 1
ATOM 710 C CA . ALA A 1 88 ? -3.224 12.035 3.318 1.00 93.00 88 ALA A CA 1
ATOM 711 C C . ALA A 1 88 ? -4.454 11.249 2.839 1.00 93.00 88 ALA A C 1
ATOM 713 O O . ALA A 1 88 ? -4.316 10.335 2.025 1.00 93.00 88 ALA A O 1
ATOM 714 N N . GLN A 1 89 ? -5.663 11.605 3.282 1.00 93.06 89 GLN A N 1
ATOM 715 C CA . GLN A 1 89 ? -6.915 10.995 2.819 1.00 93.06 89 GLN A CA 1
ATOM 716 C C . GLN A 1 89 ? -7.172 11.267 1.331 1.00 93.06 89 GLN A C 1
ATOM 718 O O . GLN A 1 89 ? -7.501 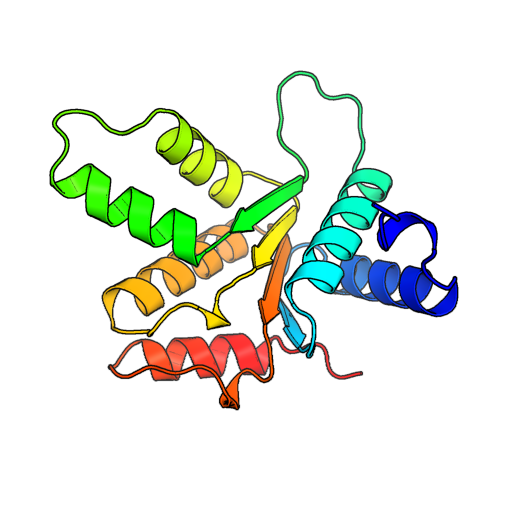10.341 0.581 1.00 93.06 89 GLN A O 1
ATOM 723 N N . ILE A 1 90 ? -6.963 12.506 0.879 1.00 92.31 90 ILE A N 1
ATOM 724 C CA . ILE A 1 90 ? -7.145 12.893 -0.524 1.00 92.31 90 ILE A CA 1
ATOM 725 C C . ILE A 1 90 ? -6.137 12.161 -1.411 1.00 92.31 90 ILE A C 1
ATOM 727 O O . ILE A 1 90 ? -6.527 11.508 -2.380 1.00 92.31 90 ILE A O 1
ATOM 731 N N . TRP A 1 91 ? -4.842 12.228 -1.101 1.00 94.19 91 TRP A N 1
ATOM 732 C CA . TRP A 1 91 ? -3.791 11.649 -1.939 1.00 94.19 91 TRP A CA 1
ATOM 733 C C . TRP A 1 91 ? -3.788 10.125 -1.899 1.00 94.19 91 TRP A C 1
ATOM 735 O O . TRP A 1 91 ? -3.619 9.498 -2.943 1.00 94.19 91 TRP A O 1
ATOM 745 N N . SER A 1 92 ? -4.066 9.505 -0.748 1.00 95.12 92 SER A N 1
ATOM 746 C CA . SER A 1 92 ? -4.248 8.048 -0.689 1.00 95.12 92 SER A CA 1
ATOM 747 C C . SER A 1 92 ? -5.438 7.584 -1.527 1.00 95.12 92 SER A C 1
ATOM 749 O O . SER A 1 92 ? -5.382 6.502 -2.101 1.00 95.12 92 SER A O 1
ATOM 751 N N . SER A 1 93 ? -6.472 8.405 -1.701 1.00 93.38 93 SER A N 1
ATOM 752 C CA . SER A 1 93 ? -7.623 8.052 -2.540 1.00 93.38 93 SER A CA 1
ATOM 753 C C . SER A 1 93 ? -7.406 8.355 -4.025 1.00 93.38 93 SER A C 1
ATOM 755 O O . SER A 1 93 ? -7.875 7.601 -4.870 1.00 93.38 93 SER A O 1
ATOM 757 N N . THR A 1 94 ? -6.683 9.427 -4.360 1.00 92.75 94 THR A N 1
ATOM 758 C CA . THR A 1 94 ? -6.652 9.991 -5.726 1.00 92.75 94 THR A CA 1
ATOM 759 C C . THR A 1 94 ? -5.339 9.799 -6.477 1.00 92.75 94 THR A C 1
ATOM 761 O O . THR A 1 94 ? -5.339 9.871 -7.705 1.00 92.75 94 THR A O 1
ATOM 764 N N . ALA A 1 95 ? -4.221 9.536 -5.789 1.00 93.50 95 ALA A N 1
ATOM 765 C CA . ALA A 1 95 ? -2.936 9.376 -6.461 1.00 93.50 95 ALA A CA 1
ATOM 766 C C . ALA A 1 95 ? -2.974 8.203 -7.444 1.00 93.50 95 ALA A C 1
ATOM 768 O O . ALA A 1 95 ? -3.516 7.138 -7.128 1.00 93.50 95 ALA A O 1
ATOM 769 N N . LYS A 1 96 ? -2.357 8.378 -8.619 1.00 92.56 96 LYS A N 1
ATOM 770 C CA . LYS A 1 96 ? -2.272 7.326 -9.645 1.00 92.56 96 LYS A CA 1
ATOM 771 C C . LYS A 1 96 ? -1.564 6.085 -9.101 1.00 92.56 96 LYS A C 1
ATOM 773 O O . LYS A 1 96 ? -2.022 4.969 -9.330 1.00 92.56 96 LYS A O 1
ATOM 778 N N . VAL A 1 97 ? -0.480 6.293 -8.356 1.00 94.81 97 VAL A N 1
ATOM 779 C CA . VAL A 1 97 ? 0.285 5.247 -7.675 1.00 94.81 97 VAL A CA 1
ATOM 780 C C . VAL A 1 97 ? 0.309 5.542 -6.183 1.00 94.81 97 VAL A C 1
ATOM 782 O O . VAL A 1 97 ? 0.848 6.560 -5.755 1.00 94.81 97 VAL A O 1
ATOM 785 N N . LEU A 1 98 ? -0.259 4.635 -5.394 1.00 97.00 98 LEU A N 1
ATOM 786 C CA . LEU A 1 98 ? -0.143 4.646 -3.941 1.00 97.00 98 LEU A CA 1
ATOM 787 C C . LEU A 1 98 ? 0.818 3.546 -3.507 1.00 97.00 98 LEU A C 1
ATOM 789 O O . LEU A 1 98 ? 0.610 2.384 -3.848 1.00 97.00 98 LEU A O 1
ATOM 793 N N . ILE A 1 99 ? 1.826 3.908 -2.725 1.00 97.19 99 ILE A N 1
ATOM 794 C CA . ILE A 1 99 ? 2.741 2.969 -2.077 1.00 97.19 99 ILE A CA 1
ATOM 795 C C . ILE A 1 99 ? 2.456 3.021 -0.582 1.00 97.19 99 ILE A C 1
ATOM 797 O O . ILE A 1 99 ? 2.546 4.084 0.022 1.00 97.19 99 ILE A O 1
ATOM 801 N N . ILE A 1 100 ? 2.104 1.890 0.016 1.00 97.31 100 ILE A N 1
ATOM 802 C CA . ILE A 1 100 ? 1.813 1.767 1.445 1.00 97.31 100 ILE A CA 1
ATOM 803 C C . ILE A 1 100 ? 2.952 0.990 2.098 1.00 97.31 100 ILE A C 1
ATOM 805 O O . ILE A 1 100 ? 3.266 -0.118 1.667 1.00 97.31 100 ILE A O 1
ATOM 809 N N . SER A 1 101 ? 3.558 1.555 3.139 1.00 96.06 101 SER A N 1
ATOM 810 C CA . SER A 1 101 ? 4.613 0.904 3.925 1.00 96.06 101 SER A CA 1
ATOM 811 C C . SER A 1 101 ? 4.278 0.894 5.416 1.00 96.06 101 SER A C 1
ATOM 813 O O . SER A 1 101 ? 3.248 1.424 5.842 1.00 96.06 101 SER A O 1
ATOM 815 N N . ASN A 1 102 ? 5.176 0.301 6.211 1.00 94.12 102 ASN A N 1
ATOM 816 C CA . ASN A 1 102 ? 5.117 0.290 7.675 1.00 94.12 102 ASN A CA 1
ATOM 817 C C . ASN A 1 102 ? 3.870 -0.408 8.239 1.00 94.12 102 ASN A C 1
ATOM 819 O O . ASN A 1 102 ? 3.440 -0.131 9.357 1.00 94.12 102 ASN A O 1
ATOM 823 N N . ILE A 1 103 ? 3.282 -1.332 7.476 1.00 94.50 103 ILE A N 1
ATOM 824 C CA . ILE A 1 103 ? 2.142 -2.125 7.949 1.00 94.50 103 ILE A CA 1
ATOM 825 C C . ILE A 1 103 ? 2.560 -3.167 8.998 1.00 94.50 103 ILE A C 1
ATOM 827 O O . ILE A 1 103 ? 1.730 -3.666 9.742 1.00 94.50 103 ILE A O 1
ATOM 831 N N . ASP A 1 104 ? 3.848 -3.491 9.067 1.00 92.19 104 ASP A N 1
ATOM 832 C CA . ASP A 1 104 ? 4.466 -4.399 10.033 1.00 92.19 104 ASP A CA 1
ATOM 833 C C . ASP A 1 104 ? 4.560 -3.824 11.450 1.00 92.19 104 ASP A C 1
ATOM 835 O O . ASP A 1 104 ? 4.591 -4.578 12.419 1.00 92.19 104 ASP A O 1
ATOM 839 N N . TYR A 1 105 ? 4.509 -2.498 11.584 1.00 92.62 105 TYR A N 1
ATOM 840 C CA . TYR A 1 105 ? 4.418 -1.816 12.878 1.00 92.62 105 TYR A CA 1
ATOM 841 C C . TYR A 1 105 ? 2.986 -1.758 13.425 1.00 92.62 105 TYR A C 1
ATOM 843 O O . TYR A 1 105 ? 2.751 -1.203 14.498 1.00 92.62 105 TYR A O 1
ATOM 851 N N . VAL A 1 106 ? 2.014 -2.309 12.695 1.00 93.56 106 VAL A N 1
ATOM 852 C CA . VAL A 1 106 ? 0.601 -2.262 13.059 1.00 93.56 106 VAL A CA 1
ATOM 853 C C . VAL A 1 106 ? 0.173 -3.594 13.656 1.00 93.56 106 VAL A C 1
ATOM 855 O O . VAL A 1 106 ? 0.229 -4.636 13.007 1.00 93.56 106 VAL A O 1
ATOM 858 N N . GLN A 1 107 ? -0.344 -3.550 14.883 1.00 93.94 107 GLN A N 1
ATOM 859 C CA . GLN A 1 107 ? -1.103 -4.665 15.435 1.00 93.94 107 GLN A CA 1
ATOM 860 C C . GLN A 1 107 ? -2.527 -4.613 14.876 1.00 93.94 107 GLN A C 1
ATOM 862 O O . GLN A 1 107 ? -3.360 -3.821 15.324 1.00 93.94 107 GLN A O 1
ATOM 867 N N . PHE A 1 108 ? -2.811 -5.448 13.881 1.00 95.50 108 PHE A N 1
ATOM 868 C CA . PHE A 1 108 ? -4.095 -5.417 13.196 1.00 95.50 108 PHE A CA 1
ATOM 869 C C . PHE A 1 108 ? -5.220 -5.938 14.090 1.00 95.50 108 PHE A C 1
ATOM 871 O O . PHE A 1 108 ? -5.272 -7.117 14.429 1.00 95.50 108 PHE A O 1
ATOM 878 N N . LYS A 1 109 ? -6.157 -5.055 14.430 1.00 94.56 109 LYS A N 1
ATOM 879 C CA . LYS A 1 109 ? -7.502 -5.416 14.886 1.00 94.56 109 LYS A CA 1
ATOM 880 C C . LYS A 1 109 ? -8.500 -5.049 13.788 1.00 94.56 109 LYS A C 1
ATOM 882 O O . LYS A 1 109 ? -8.107 -4.644 12.690 1.00 94.56 109 LYS A O 1
ATOM 887 N N . ASP A 1 110 ? -9.793 -5.156 14.077 1.00 94.00 110 ASP A N 1
ATOM 888 C CA . ASP A 1 110 ? -10.830 -4.893 13.077 1.00 94.00 110 ASP A CA 1
ATOM 889 C C . ASP A 1 110 ? -10.745 -3.477 12.492 1.00 94.00 110 ASP A C 1
ATOM 891 O O . ASP A 1 110 ? -10.825 -3.333 11.277 1.00 94.00 110 ASP A O 1
ATOM 895 N N . PHE A 1 111 ? -10.479 -2.451 13.307 1.00 94.88 111 PHE A N 1
ATOM 896 C CA . PHE A 1 111 ? -10.352 -1.072 12.820 1.00 94.88 111 PHE A CA 1
ATOM 897 C C . PHE A 1 111 ? -9.227 -0.912 11.784 1.00 94.88 111 PHE A C 1
ATOM 899 O O . PHE A 1 111 ? -9.456 -0.415 10.680 1.00 94.88 111 PHE A O 1
ATOM 906 N N . GLN A 1 112 ? -8.009 -1.353 12.110 1.00 96.25 112 GLN A N 1
ATOM 907 C CA . GLN A 1 112 ? -6.855 -1.223 11.217 1.00 96.25 112 GLN A CA 1
ATOM 908 C C . GLN A 1 112 ? -7.045 -2.053 9.944 1.00 96.25 112 GLN A C 1
ATOM 910 O O . GLN A 1 112 ? -6.752 -1.581 8.844 1.00 96.25 112 GLN A O 1
ATOM 915 N N . ALA A 1 113 ? -7.577 -3.272 10.084 1.00 96.81 113 ALA A N 1
ATOM 916 C CA . ALA A 1 113 ? -7.824 -4.158 8.955 1.00 96.81 113 ALA A CA 1
ATOM 917 C C . ALA A 1 113 ? -8.902 -3.600 8.018 1.00 96.81 113 ALA A C 1
ATOM 919 O O . ALA A 1 113 ? -8.703 -3.579 6.805 1.00 96.81 113 ALA A O 1
ATOM 920 N N . GLN A 1 114 ? -10.013 -3.098 8.563 1.00 96.44 114 GLN A N 1
ATOM 921 C CA . GLN A 1 114 ? -11.068 -2.445 7.785 1.00 96.44 114 GLN A CA 1
ATOM 922 C C . GLN A 1 114 ? -10.563 -1.190 7.082 1.00 96.44 114 GLN A C 1
ATOM 924 O O . GLN A 1 114 ? -10.871 -0.991 5.913 1.00 96.44 114 GLN A O 1
ATOM 929 N N . THR A 1 115 ? -9.764 -0.369 7.765 1.00 96.62 115 THR A N 1
ATOM 930 C CA . THR A 1 115 ? -9.226 0.870 7.189 1.00 96.62 115 THR A CA 1
ATOM 931 C C . THR A 1 115 ? -8.396 0.568 5.943 1.00 96.62 115 THR A C 1
ATOM 933 O O . THR A 1 115 ? -8.622 1.161 4.889 1.00 96.62 115 THR A O 1
ATOM 936 N N . LEU A 1 116 ? -7.492 -0.414 6.028 1.00 97.19 116 LEU A N 1
ATOM 937 C CA . LEU A 1 116 ? -6.680 -0.821 4.883 1.00 97.19 116 LEU A CA 1
ATOM 938 C C . LEU A 1 116 ? -7.517 -1.489 3.783 1.00 97.19 116 LEU A C 1
ATOM 940 O O . LEU A 1 116 ? -7.344 -1.176 2.609 1.00 97.19 116 LEU A O 1
ATOM 944 N N . LEU A 1 117 ? -8.447 -2.377 4.148 1.00 97.19 117 LEU A N 1
ATOM 945 C CA . LEU A 1 117 ? -9.339 -3.040 3.190 1.00 97.19 117 LEU A CA 1
ATOM 946 C C . LEU A 1 117 ? -10.204 -2.042 2.415 1.00 97.19 117 LEU A C 1
ATOM 948 O O . LEU A 1 117 ? -10.339 -2.178 1.201 1.00 97.19 117 LEU A O 1
ATOM 952 N N . ASN A 1 118 ? -10.760 -1.038 3.092 1.00 97.00 118 ASN A N 1
ATOM 953 C CA . ASN A 1 118 ? -11.572 0.000 2.465 1.00 97.00 118 ASN A CA 1
ATOM 954 C C . ASN A 1 118 ? -10.731 0.841 1.503 1.00 97.00 118 ASN A C 1
ATOM 956 O O . ASN A 1 118 ? -11.158 1.092 0.378 1.00 97.00 118 ASN A O 1
ATOM 960 N N . LEU A 1 119 ? -9.514 1.219 1.908 1.00 96.62 119 LEU A N 1
ATOM 961 C CA . LEU A 1 119 ? -8.588 1.946 1.042 1.00 96.62 119 LEU A CA 1
ATOM 962 C C . LEU A 1 119 ? -8.247 1.142 -0.221 1.00 96.62 119 LEU A C 1
ATOM 964 O O . LEU A 1 119 ? -8.330 1.672 -1.327 1.00 96.62 119 LEU A O 1
ATOM 968 N N . ILE A 1 120 ? -7.925 -0.146 -0.072 1.00 97.00 120 ILE A N 1
ATOM 969 C CA . ILE A 1 120 ? -7.667 -1.052 -1.199 1.00 97.00 120 ILE A CA 1
ATOM 970 C C . ILE A 1 120 ? -8.891 -1.128 -2.117 1.00 97.00 120 ILE A C 1
ATOM 972 O O . ILE A 1 120 ? -8.767 -0.939 -3.326 1.00 97.00 120 ILE A O 1
ATOM 976 N N . HIS A 1 121 ? -10.071 -1.378 -1.550 1.00 96.31 121 HIS A N 1
ATOM 977 C CA . HIS A 1 121 ? -11.302 -1.566 -2.311 1.00 96.31 121 HIS A CA 1
ATOM 978 C C . HIS A 1 121 ? -11.683 -0.320 -3.120 1.00 96.31 121 HIS A C 1
ATOM 980 O O . HIS A 1 121 ? -11.936 -0.419 -4.321 1.00 96.31 121 HIS A O 1
ATOM 986 N N . ASN A 1 122 ? -11.652 0.859 -2.495 1.00 96.38 122 ASN A N 1
ATOM 987 C CA . ASN A 1 122 ? -11.998 2.125 -3.145 1.00 96.38 122 ASN A CA 1
ATOM 988 C C . ASN A 1 122 ? -11.063 2.439 -4.321 1.00 96.38 122 ASN A C 1
ATOM 990 O O . ASN A 1 122 ? -11.494 2.921 -5.373 1.00 96.38 122 ASN A O 1
ATOM 994 N N . ARG A 1 123 ? -9.774 2.124 -4.164 1.00 96.62 123 ARG A N 1
ATOM 995 C CA . ARG A 1 123 ? -8.773 2.330 -5.214 1.00 96.62 123 ARG A CA 1
ATOM 996 C C . ARG A 1 123 ? -8.896 1.320 -6.345 1.00 96.62 123 ARG A C 1
ATOM 998 O O . ARG A 1 123 ? -8.773 1.710 -7.502 1.00 96.62 123 ARG A O 1
ATOM 1005 N N . GLN A 1 124 ? -9.191 0.058 -6.033 1.00 94.56 124 GLN A N 1
ATOM 1006 C CA . GLN A 1 124 ? -9.494 -0.961 -7.042 1.00 94.56 124 GLN A CA 1
ATOM 1007 C C . GLN A 1 124 ? -10.727 -0.578 -7.867 1.00 94.56 124 GLN A C 1
ATOM 1009 O O . GLN A 1 124 ? -10.689 -0.677 -9.089 1.00 94.56 124 GLN A O 1
ATOM 1014 N N . ALA A 1 125 ? -11.785 -0.075 -7.222 1.00 95.50 125 ALA A N 1
ATOM 1015 C CA . ALA A 1 125 ? -12.979 0.415 -7.913 1.00 95.50 125 ALA A CA 1
ATOM 1016 C C . ALA A 1 125 ? -12.671 1.589 -8.861 1.00 95.50 125 ALA A C 1
ATOM 1018 O O . ALA A 1 125 ? -13.274 1.705 -9.924 1.00 95.50 125 ALA A O 1
ATOM 1019 N N . SER A 1 126 ? -11.694 2.424 -8.500 1.00 94.88 126 SER A N 1
ATOM 1020 C CA . SER A 1 126 ? -11.222 3.552 -9.315 1.00 94.88 126 SER A CA 1
ATOM 1021 C C . SER A 1 126 ? -10.121 3.180 -10.320 1.00 94.88 126 SER A C 1
ATOM 1023 O O . SER A 1 126 ? -9.589 4.066 -10.986 1.00 94.88 126 SER A O 1
ATOM 1025 N N . ASN A 1 127 ? -9.760 1.896 -10.434 1.00 94.81 127 ASN A N 1
ATOM 1026 C CA . ASN A 1 127 ? -8.696 1.396 -11.311 1.00 94.81 127 ASN A CA 1
ATOM 1027 C C . ASN A 1 127 ? -7.330 2.085 -11.079 1.00 94.81 127 ASN A C 1
ATOM 1029 O O . ASN A 1 127 ? -6.613 2.405 -12.026 1.00 94.81 127 ASN A O 1
ATOM 1033 N N . LEU A 1 128 ? -6.984 2.357 -9.813 1.00 95.00 128 LEU A N 1
ATOM 1034 C CA . LEU A 1 128 ? -5.730 3.012 -9.419 1.00 95.00 128 LEU A CA 1
ATOM 1035 C C . LEU A 1 128 ? -4.702 2.004 -8.885 1.00 95.00 128 LEU A C 1
ATOM 1037 O O . LEU A 1 128 ? -5.038 1.072 -8.149 1.00 95.00 128 LEU A O 1
ATOM 1041 N N . THR A 1 129 ? -3.421 2.234 -9.182 1.00 95.81 129 THR A N 1
ATOM 1042 C CA . THR A 1 129 ? -2.318 1.372 -8.729 1.00 95.81 129 THR A CA 1
ATOM 1043 C C . THR A 1 129 ? -2.136 1.463 -7.218 1.00 95.81 129 THR A C 1
ATOM 1045 O O . THR A 1 129 ? -1.966 2.556 -6.669 1.00 95.81 129 THR A O 1
ATOM 1048 N N . THR A 1 130 ? -2.108 0.320 -6.537 1.00 97.25 130 THR A N 1
ATOM 1049 C CA . THR A 1 130 ? -1.838 0.244 -5.095 1.00 97.25 130 THR A CA 1
ATOM 1050 C C . THR A 1 130 ? -0.762 -0.796 -4.835 1.00 97.25 130 THR A C 1
ATOM 1052 O O . THR A 1 130 ? -0.945 -1.969 -5.144 1.00 97.25 130 THR A O 1
ATOM 1055 N N . ILE A 1 131 ? 0.359 -0.371 -4.263 1.00 97.19 131 ILE A N 1
ATOM 1056 C CA . ILE A 1 131 ? 1.494 -1.229 -3.939 1.00 97.19 131 ILE A CA 1
ATOM 1057 C C . ILE A 1 131 ? 1.636 -1.273 -2.426 1.00 97.19 131 ILE A C 1
ATOM 1059 O O . ILE A 1 131 ? 1.803 -0.241 -1.783 1.00 97.19 131 ILE A O 1
ATOM 1063 N N . ILE A 1 132 ? 1.580 -2.468 -1.856 1.00 96.81 132 ILE A N 1
ATOM 1064 C CA . ILE A 1 132 ? 1.762 -2.692 -0.427 1.00 96.81 132 ILE A CA 1
ATOM 1065 C C . ILE A 1 132 ? 3.132 -3.311 -0.216 1.00 96.81 132 ILE A C 1
ATOM 1067 O O . ILE A 1 132 ? 3.412 -4.394 -0.720 1.00 96.81 132 ILE A O 1
ATOM 1071 N N . VAL A 1 133 ? 3.986 -2.622 0.530 1.00 95.62 133 VAL A N 1
ATOM 1072 C CA . VAL A 1 133 ? 5.310 -3.109 0.905 1.00 95.62 133 VAL A CA 1
ATOM 1073 C C . VAL A 1 133 ? 5.220 -3.678 2.311 1.00 95.62 133 VAL A C 1
ATOM 1075 O O . VAL A 1 133 ? 4.864 -2.979 3.262 1.00 95.62 133 VAL A O 1
ATOM 1078 N N . SER A 1 134 ? 5.516 -4.964 2.435 1.00 93.75 134 SER A N 1
ATOM 1079 C CA . SER A 1 134 ? 5.343 -5.727 3.667 1.00 93.75 134 SER A CA 1
ATOM 1080 C C . SER A 1 134 ? 6.530 -6.668 3.871 1.00 93.75 134 SER A C 1
ATOM 1082 O O . SER A 1 134 ? 7.186 -7.025 2.891 1.00 93.75 134 SER A O 1
ATOM 1084 N N . PRO A 1 135 ? 6.811 -7.130 5.102 1.00 91.56 135 PRO A N 1
ATOM 1085 C CA . PRO A 1 135 ? 7.481 -8.413 5.284 1.00 91.56 135 PRO A CA 1
ATOM 1086 C C . PRO A 1 135 ? 6.625 -9.545 4.689 1.00 91.56 135 PRO A C 1
ATOM 1088 O O . PRO A 1 135 ? 5.691 -9.325 3.918 1.00 91.56 135 PRO A O 1
ATOM 1091 N N . LYS A 1 136 ? 6.916 -10.796 5.044 1.00 92.44 136 LYS A N 1
ATOM 1092 C CA . LYS A 1 136 ? 6.021 -11.895 4.674 1.00 92.44 136 LYS A CA 1
ATOM 1093 C C . LYS A 1 136 ? 4.615 -11.594 5.200 1.00 92.44 136 LYS A C 1
ATOM 1095 O O . LYS A 1 136 ? 4.447 -11.332 6.388 1.00 92.44 136 LYS A O 1
ATOM 1100 N N . VAL A 1 137 ? 3.584 -11.700 4.365 1.00 92.00 137 VAL A N 1
ATOM 1101 C CA . VAL A 1 137 ? 2.194 -11.418 4.782 1.00 92.00 137 VAL A CA 1
ATOM 1102 C C . VAL A 1 137 ? 1.786 -12.298 5.976 1.00 92.00 137 VAL A C 1
ATOM 1104 O O . VAL A 1 137 ? 1.003 -11.896 6.837 1.00 92.00 137 VAL A O 1
ATOM 1107 N N . ASN A 1 138 ? 2.378 -13.491 6.074 1.00 90.94 138 ASN A N 1
ATOM 1108 C CA . ASN A 1 138 ? 2.162 -14.442 7.166 1.00 90.94 138 ASN A CA 1
ATOM 1109 C C . ASN A 1 138 ? 2.781 -14.016 8.499 1.00 90.94 138 ASN A C 1
ATOM 1111 O O . ASN A 1 138 ? 2.364 -14.533 9.529 1.00 90.94 138 ASN A O 1
ATOM 1115 N N . SER A 1 139 ? 3.774 -13.123 8.489 1.00 92.00 139 SER A N 1
ATOM 1116 C CA . SER A 1 139 ? 4.382 -12.593 9.712 1.00 92.00 139 SER A CA 1
ATOM 1117 C C . SER A 1 139 ? 3.667 -11.354 10.247 1.00 92.00 139 SER A C 1
ATOM 1119 O O . SER A 1 139 ? 4.053 -10.855 11.298 1.00 92.00 139 SER A O 1
ATOM 1121 N N . LEU A 1 140 ? 2.639 -10.847 9.554 1.00 92.50 140 LEU A N 1
ATOM 1122 C CA . LEU A 1 140 ? 1.815 -9.760 10.080 1.00 92.50 140 LEU A CA 1
ATOM 1123 C C . LEU A 1 140 ? 1.059 -10.229 11.324 1.00 92.50 140 LEU A C 1
ATOM 1125 O O . LEU A 1 140 ? 0.497 -11.325 11.349 1.00 92.50 140 LEU A O 1
ATOM 1129 N N . ILE A 1 141 ? 1.027 -9.375 12.344 1.00 92.69 141 ILE A N 1
ATOM 1130 C CA . ILE A 1 141 ? 0.396 -9.676 13.627 1.00 92.69 141 ILE A CA 1
ATOM 1131 C C . ILE A 1 141 ? -0.992 -9.049 13.646 1.00 92.69 141 ILE A C 1
ATOM 1133 O O . ILE A 1 141 ? -1.144 -7.833 13.525 1.00 92.69 141 ILE A O 1
ATOM 1137 N N . GLY A 1 142 ? -2.011 -9.875 13.851 1.00 91.88 142 GLY A N 1
ATOM 1138 C CA . GLY A 1 142 ? -3.371 -9.385 13.971 1.00 91.88 142 GLY A CA 1
ATOM 1139 C C . GLY A 1 142 ? -4.367 -10.423 14.447 1.00 91.88 142 GLY A C 1
ATOM 1140 O O . GLY A 1 142 ? -4.089 -11.620 14.490 1.00 91.88 142 GLY A O 1
ATOM 1141 N N . SER A 1 143 ? -5.543 -9.935 14.816 1.00 90.81 143 SER A N 1
ATOM 1142 C CA . SER A 1 143 ? -6.703 -10.730 15.195 1.00 90.81 143 SER A CA 1
ATOM 1143 C C . SER A 1 143 ? -7.989 -10.024 14.761 1.00 90.81 143 SER A C 1
ATOM 1145 O O . SER A 1 143 ? -7.988 -8.837 14.438 1.00 90.81 143 SER A O 1
ATOM 1147 N N . GLY A 1 144 ? -9.097 -10.763 14.731 1.00 88.69 144 GLY A N 1
ATOM 1148 C CA . GLY A 1 144 ? -10.402 -10.239 14.326 1.00 88.69 144 GLY A CA 1
ATOM 1149 C C . GLY A 1 144 ? -10.876 -10.767 12.975 1.00 88.69 144 GLY A C 1
ATOM 1150 O O . GLY A 1 144 ? -10.151 -11.443 12.240 1.00 88.69 144 GLY A O 1
ATOM 1151 N N . LEU A 1 145 ? -12.136 -10.477 12.663 1.00 90.12 145 LEU A N 1
ATOM 1152 C CA . LEU A 1 145 ? -12.830 -11.033 11.501 1.00 90.12 145 LEU A CA 1
ATOM 1153 C C . LEU A 1 145 ? -12.259 -10.481 10.189 1.00 90.12 145 LEU A C 1
ATOM 1155 O O . LEU A 1 145 ? -12.148 -11.201 9.194 1.00 90.12 145 LEU A O 1
ATOM 1159 N N . PHE A 1 146 ? -11.845 -9.214 10.196 1.00 93.94 146 PHE A N 1
ATOM 1160 C CA . PHE A 1 146 ? -11.342 -8.538 9.000 1.00 93.94 146 PHE A CA 1
ATOM 1161 C C . PHE A 1 146 ? -9.869 -8.834 8.719 1.00 93.94 146 PHE A C 1
ATOM 1163 O O . PHE A 1 146 ? -9.447 -8.750 7.566 1.00 93.94 146 PHE A O 1
ATOM 1170 N N . PHE A 1 147 ? -9.094 -9.234 9.730 1.00 94.88 147 PHE A N 1
ATOM 1171 C CA . PHE A 1 147 ? -7.671 -9.516 9.557 1.00 94.88 147 PHE A CA 1
ATOM 1172 C C . PHE A 1 147 ? -7.422 -10.713 8.631 1.00 94.88 147 PHE A C 1
ATOM 1174 O O . PHE A 1 147 ? -6.624 -10.616 7.701 1.00 94.88 147 PHE A O 1
ATOM 1181 N N . ASN A 1 148 ? -8.173 -11.805 8.801 1.00 92.81 148 ASN A N 1
ATOM 1182 C CA . ASN A 1 148 ? -8.065 -12.979 7.927 1.00 92.81 148 ASN A CA 1
ATOM 1183 C C . ASN A 1 148 ? -8.391 -12.633 6.467 1.00 92.81 148 ASN A C 1
ATOM 1185 O O . ASN A 1 148 ? -7.714 -13.081 5.539 1.00 92.81 148 ASN A O 1
ATOM 1189 N N . LYS A 1 149 ? -9.411 -11.790 6.259 1.00 94.50 149 LYS A N 1
ATOM 1190 C CA . LYS A 1 149 ? -9.784 -11.307 4.927 1.00 94.50 149 LYS A CA 1
ATOM 1191 C C . LYS A 1 149 ? -8.682 -10.437 4.327 1.00 94.50 149 LYS A C 1
ATOM 1193 O O . LYS A 1 149 ? -8.325 -10.641 3.170 1.00 94.50 149 LYS A O 1
ATOM 1198 N N . LEU A 1 150 ? -8.114 -9.520 5.111 1.00 96.00 150 LEU A N 1
ATOM 1199 C CA . LEU A 1 150 ? -6.974 -8.705 4.695 1.00 96.00 150 LEU A CA 1
ATOM 1200 C C . LEU A 1 150 ? -5.791 -9.586 4.283 1.00 96.00 150 LEU A C 1
ATOM 1202 O O . LEU A 1 150 ? -5.294 -9.432 3.174 1.00 96.00 150 LEU A O 1
ATOM 1206 N N . GLN A 1 151 ? -5.386 -10.549 5.114 1.00 94.44 151 GLN A N 1
ATOM 1207 C CA . GLN A 1 151 ? -4.298 -11.468 4.773 1.00 94.44 151 GLN A CA 1
ATOM 1208 C C . GLN A 1 151 ? -4.569 -12.223 3.470 1.00 94.44 151 GLN A C 1
ATOM 1210 O O . GLN A 1 151 ? -3.671 -12.342 2.642 1.00 94.44 151 GLN A O 1
ATOM 1215 N N . SER A 1 152 ? -5.798 -12.701 3.256 1.00 94.44 152 SER A N 1
ATOM 1216 C CA . SER A 1 152 ? -6.162 -13.377 2.006 1.00 94.44 152 SER A CA 1
ATOM 1217 C C . SER A 1 152 ? -6.046 -12.457 0.789 1.00 94.44 152 SER A C 1
ATOM 1219 O O . SER A 1 152 ? -5.551 -12.894 -0.248 1.00 94.44 152 SER A O 1
ATOM 1221 N N . VAL A 1 153 ? -6.488 -11.200 0.904 1.00 95.81 153 VAL A N 1
ATOM 1222 C CA . VAL A 1 153 ? -6.384 -10.202 -0.174 1.00 95.81 153 VAL A CA 1
ATOM 1223 C C . VAL A 1 153 ? -4.920 -9.895 -0.482 1.00 95.81 153 VAL A C 1
ATOM 1225 O O . VAL A 1 153 ? -4.527 -9.913 -1.646 1.00 95.81 153 VAL A O 1
ATOM 1228 N N . LEU A 1 154 ? -4.101 -9.670 0.550 1.00 95.44 154 LEU A N 1
ATOM 1229 C CA . LEU A 1 154 ? -2.676 -9.389 0.388 1.00 95.44 154 LEU A CA 1
ATOM 1230 C C . LEU A 1 154 ? -1.948 -10.568 -0.260 1.00 95.44 154 LEU A C 1
ATOM 1232 O O . LEU A 1 154 ? -1.254 -10.367 -1.250 1.00 95.44 154 LEU A O 1
ATOM 1236 N N . ARG A 1 155 ? -2.172 -11.798 0.231 1.00 93.94 155 ARG A N 1
ATOM 1237 C CA . ARG A 1 155 ? -1.599 -13.031 -0.340 1.00 93.94 155 ARG A CA 1
ATOM 1238 C C . ARG A 1 155 ? -1.968 -13.219 -1.807 1.00 93.94 155 ARG A C 1
ATOM 1240 O O . ARG A 1 155 ? -1.100 -13.545 -2.606 1.00 93.94 155 ARG A O 1
ATOM 1247 N N . GLY A 1 156 ? -3.233 -12.991 -2.162 1.00 93.00 156 GLY A N 1
ATOM 1248 C CA . GLY A 1 156 ? -3.703 -13.098 -3.546 1.00 93.00 156 GLY A CA 1
ATOM 1249 C C . GLY A 1 156 ? -3.086 -12.063 -4.492 1.00 93.00 156 GLY A C 1
ATOM 1250 O O . GLY A 1 156 ? -3.135 -12.247 -5.703 1.00 93.00 156 GLY A O 1
ATOM 1251 N N . ALA A 1 157 ? -2.493 -10.999 -3.947 1.00 92.56 157 ALA A N 1
ATOM 1252 C CA . ALA A 1 157 ? -1.820 -9.946 -4.694 1.00 92.56 157 ALA A CA 1
ATOM 1253 C C . ALA A 1 157 ? -0.291 -9.969 -4.536 1.00 92.56 157 ALA A C 1
ATOM 1255 O O . ALA A 1 157 ? 0.367 -9.041 -5.007 1.00 92.56 157 ALA A O 1
ATOM 1256 N N . VAL A 1 158 ? 0.287 -10.976 -3.865 1.00 91.81 158 VAL A N 1
ATOM 1257 C CA . VAL A 1 158 ? 1.746 -11.095 -3.748 1.00 91.81 158 VAL A CA 1
ATOM 1258 C C . VAL A 1 158 ? 2.331 -11.312 -5.130 1.00 91.81 158 VAL A C 1
ATOM 1260 O O . VAL A 1 158 ? 1.964 -12.250 -5.842 1.00 91.81 158 VAL A O 1
ATOM 1263 N N . MET A 1 159 ? 3.276 -10.451 -5.497 1.00 80.19 159 MET A N 1
ATOM 1264 C CA . MET A 1 159 ? 4.048 -10.657 -6.708 1.00 80.19 159 MET A CA 1
ATOM 1265 C C . MET A 1 159 ? 4.980 -11.848 -6.475 1.00 80.19 159 MET A C 1
ATOM 1267 O O . MET A 1 159 ? 5.990 -11.747 -5.777 1.00 80.19 159 MET A O 1
ATOM 1271 N N . SER A 1 160 ? 4.583 -12.998 -7.016 1.00 54.78 160 SER A N 1
ATOM 1272 C CA . SER A 1 160 ? 5.433 -14.184 -7.072 1.00 54.78 160 SER A CA 1
ATOM 1273 C C . SER A 1 160 ? 6.613 -13.840 -7.975 1.00 54.78 160 SER A C 1
ATOM 1275 O O . SER A 1 160 ? 6.393 -13.356 -9.085 1.00 54.78 160 SER A O 1
ATOM 1277 N N . ALA A 1 161 ? 7.831 -13.996 -7.457 1.00 37.47 161 ALA A N 1
ATOM 1278 C CA . ALA A 1 161 ? 9.049 -13.846 -8.248 1.00 37.47 161 ALA A CA 1
ATOM 1279 C C . ALA A 1 161 ? 9.048 -14.789 -9.459 1.00 37.47 161 ALA A C 1
ATOM 1281 O O . ALA A 1 161 ? 8.529 -15.920 -9.312 1.00 37.47 161 ALA A O 1
#

Radius of gyration: 15.62 Å; chains: 1; bounding box: 38×36×36 Å

InterPro domains:
  IPR027417 P-loop containing nucleoside triphosphate hydrolase [G3DSA:3.40.50.300] (42-151)